Protein AF-A0A7L4UN58-F1 (afdb_monomer)

Radius of gyration: 26.17 Å; Cα contacts (8 Å, |Δi|>4): 99; chains: 1; bounding box: 25×18×96 Å

Organism: Balneicella halophila (NCBI:txid1537566)

Nearest PDB structures (foldseek):
  6ozf-assembly1_A  TM=3.454E-01  e=3.633E+00  Thermotoga maritima
  3hd0-assembly1_A  TM=4.099E-01  e=4.357E+00  Thermotoga maritima
  7u06-assembly1_B  TM=2.592E-01  e=8.486E+00  Saccharomyces cerevisiae

Solvent-accessible surface area (backbone atoms only — not comparable to full-atom values): 4858 Å² total; per-residue (Å²): 137,85,82,77,78,77,77,75,55,72,65,62,58,51,54,55,56,58,58,70,71,52,71,92,80,55,90,73,48,52,59,44,72,52,71,48,76,49,75,44,77,52,84,97,46,52,32,38,40,37,32,40,32,39,33,31,54,53,90,43,76,79,49,74,46,78,78,46,80,46,78,48,54,79,82,75,115

pLDDT: mean 71.3, std 13.52, range [39.59, 88.56]

Structure (mmCIF, N/CA/C/O backbone):
data_AF-A0A7L4UN58-F1
#
_entry.id   AF-A0A7L4UN58-F1
#
loop_
_atom_site.group_PDB
_atom_site.id
_atom_site.type_symbol
_atom_site.label_atom_id
_atom_site.label_alt_id
_atom_site.label_comp_id
_atom_site.label_asym_id
_atom_site.label_entity_id
_atom_site.label_seq_id
_atom_site.pdbx_PDB_ins_code
_atom_site.Cartn_x
_atom_site.Cartn_y
_atom_site.Cartn_z
_atom_site.occupancy
_atom_site.B_iso_or_equiv
_atom_site.auth_seq_id
_atom_site.auth_comp_id
_atom_site.auth_asym_id
_atom_site.auth_atom_id
_atom_site.pdbx_PDB_model_num
ATOM 1 N N . MET A 1 1 ? 0.666 6.239 64.423 1.00 39.59 1 MET A N 1
ATOM 2 C CA . MET A 1 1 ? 1.065 6.001 63.018 1.00 39.59 1 MET A CA 1
ATOM 3 C C . MET A 1 1 ? -0.201 5.854 62.172 1.00 39.59 1 MET A C 1
ATOM 5 O O . MET A 1 1 ? -0.803 4.790 62.162 1.00 39.59 1 MET A O 1
ATOM 9 N N . LYS A 1 2 ? -0.700 6.949 61.575 1.00 42.31 2 LYS A N 1
ATOM 10 C CA . LYS A 1 2 ? -1.908 6.926 60.727 1.00 42.31 2 LYS A CA 1
ATOM 11 C C . LYS A 1 2 ? -1.493 6.502 59.320 1.00 42.31 2 LYS A C 1
ATOM 13 O O . LYS A 1 2 ? -0.899 7.290 58.595 1.00 42.31 2 LYS A O 1
ATOM 18 N N . ILE A 1 3 ? -1.770 5.252 58.964 1.00 54.00 3 ILE A N 1
ATOM 19 C CA . ILE A 1 3 ? -1.551 4.733 57.612 1.00 54.00 3 ILE A CA 1
ATOM 20 C C . ILE A 1 3 ? -2.696 5.258 56.741 1.00 54.00 3 ILE A C 1
ATOM 22 O O . ILE A 1 3 ? -3.801 4.717 56.736 1.00 54.00 3 ILE A O 1
ATOM 26 N N . THR A 1 4 ? -2.449 6.360 56.041 1.00 54.06 4 THR A N 1
ATOM 27 C CA . THR A 1 4 ? -3.324 6.891 54.995 1.00 54.06 4 THR A CA 1
ATOM 28 C C . THR A 1 4 ? -3.311 5.918 53.818 1.00 54.06 4 THR A C 1
ATOM 30 O O . THR A 1 4 ? -2.417 5.945 52.975 1.00 54.06 4 THR A O 1
ATOM 33 N N . LYS A 1 5 ? -4.305 5.025 53.760 1.00 56.91 5 LYS A N 1
ATOM 34 C CA . LYS A 1 5 ? -4.571 4.205 52.574 1.00 56.91 5 LYS A CA 1
ATOM 35 C C . LYS A 1 5 ? -5.003 5.143 51.444 1.00 56.91 5 LYS A C 1
ATOM 37 O O . LYS A 1 5 ? -6.161 5.546 51.382 1.00 56.91 5 LYS A O 1
ATOM 42 N N . LYS A 1 6 ? -4.067 5.535 50.574 1.00 59.59 6 LYS A N 1
ATOM 43 C CA . LYS A 1 6 ? -4.396 6.181 49.299 1.00 59.59 6 LYS A CA 1
ATOM 44 C C . LYS A 1 6 ? -5.188 5.164 48.480 1.00 59.59 6 LYS A C 1
ATOM 46 O O . LYS A 1 6 ? -4.627 4.184 48.000 1.00 59.59 6 LYS A O 1
ATOM 51 N N . ILE A 1 7 ? -6.497 5.377 48.382 1.00 60.88 7 ILE A N 1
ATOM 52 C CA . ILE A 1 7 ? -7.381 4.638 47.483 1.00 60.88 7 ILE A CA 1
ATOM 53 C C . ILE A 1 7 ? -6.961 5.054 46.075 1.00 60.88 7 ILE A C 1
ATOM 55 O O . ILE A 1 7 ? -7.362 6.102 45.575 1.00 60.88 7 ILE A O 1
ATOM 59 N N . ILE A 1 8 ? -6.056 4.282 45.476 1.00 61.84 8 ILE A N 1
ATOM 60 C CA . ILE A 1 8 ? -5.751 4.394 44.055 1.00 61.84 8 ILE A CA 1
ATOM 61 C C . ILE A 1 8 ? -7.061 4.071 43.348 1.00 61.84 8 ILE A C 1
ATOM 63 O O . ILE A 1 8 ? -7.570 2.956 43.448 1.00 61.84 8 ILE A O 1
ATOM 67 N N . SER A 1 9 ? -7.647 5.097 42.733 1.00 65.00 9 SER A N 1
ATOM 68 C CA . SER A 1 9 ? -8.896 4.977 41.996 1.00 65.00 9 SER A CA 1
ATOM 69 C C . SER A 1 9 ? -8.777 3.811 41.009 1.00 65.00 9 SER A C 1
ATOM 71 O O . SER A 1 9 ? -7.811 3.786 40.238 1.00 65.00 9 SER A O 1
ATOM 73 N N . PRO A 1 10 ? -9.729 2.860 40.988 1.00 63.75 10 PRO A N 1
ATOM 74 C CA . PRO A 1 10 ? -9.707 1.741 40.041 1.00 63.75 10 PRO A CA 1
ATOM 75 C C . PRO A 1 10 ? -9.704 2.227 38.583 1.00 63.75 10 PRO A C 1
ATOM 77 O O . PRO A 1 10 ? -9.237 1.526 37.689 1.00 63.75 10 PRO A O 1
ATOM 80 N N . PHE A 1 11 ? -10.139 3.469 38.355 1.00 65.38 11 PHE A N 1
ATOM 81 C CA . PHE A 1 11 ? -10.080 4.149 37.068 1.00 65.38 11 PHE A CA 1
ATOM 82 C C . PHE A 1 11 ? -8.643 4.384 3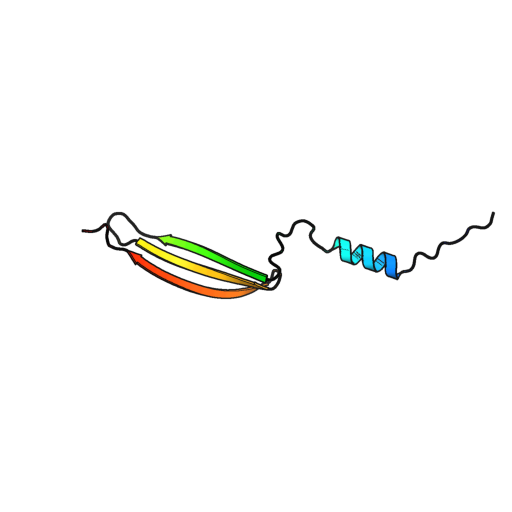6.583 1.00 65.38 11 PHE A C 1
ATOM 84 O O . PHE A 1 11 ? -8.362 4.248 35.397 1.00 65.38 11 PHE A O 1
ATOM 91 N N . LEU A 1 12 ? -7.712 4.690 37.493 1.00 67.94 12 LEU A N 1
ATOM 92 C CA . LEU A 1 12 ? -6.318 4.963 37.139 1.00 67.94 12 LEU A CA 1
ATOM 93 C C . LEU A 1 12 ? -5.583 3.684 36.707 1.00 67.94 12 LEU A C 1
ATOM 95 O O . LEU A 1 12 ? -4.785 3.714 35.774 1.00 67.94 12 LEU A O 1
ATOM 99 N N . GLY A 1 13 ? -5.899 2.553 37.347 1.00 70.69 13 GLY A N 1
ATOM 100 C CA . GLY A 1 13 ? -5.386 1.242 36.941 1.00 70.69 13 GLY A CA 1
ATOM 101 C C . GLY A 1 13 ? -5.908 0.812 35.569 1.00 70.69 13 GLY A C 1
ATOM 102 O O . GLY A 1 13 ? -5.145 0.290 34.760 1.00 70.69 13 GLY A O 1
ATOM 103 N N . LEU A 1 14 ? -7.181 1.096 35.275 1.00 69.56 14 LEU A N 1
ATOM 104 C CA . LEU A 1 14 ? -7.798 0.761 33.991 1.00 69.56 14 LEU A CA 1
ATOM 105 C C . LEU A 1 14 ? -7.157 1.536 32.826 1.00 69.56 14 LEU A C 1
ATOM 107 O O . LEU A 1 14 ? -6.847 0.951 31.791 1.00 69.56 14 LEU A O 1
ATOM 111 N N . VAL A 1 15 ? -6.903 2.837 33.011 1.00 71.19 15 VAL A N 1
ATOM 112 C CA . VAL A 1 15 ? -6.277 3.703 31.992 1.00 71.19 15 VAL A CA 1
ATOM 113 C C . VAL A 1 15 ? -4.859 3.239 31.644 1.00 71.19 15 VAL A C 1
ATOM 115 O O . VAL A 1 15 ? -4.490 3.209 30.471 1.00 71.19 15 VAL A O 1
ATOM 118 N N . LEU A 1 16 ? -4.074 2.825 32.642 1.00 66.25 16 LEU A N 1
ATOM 119 C CA . LEU A 1 16 ? -2.723 2.301 32.419 1.00 66.25 16 LEU A CA 1
ATOM 120 C C . LEU A 1 16 ? -2.730 0.967 31.662 1.00 66.25 16 LEU A C 1
ATOM 122 O O . LEU A 1 16 ? -1.847 0.731 30.840 1.00 66.25 16 LEU A O 1
ATOM 126 N N . LEU A 1 17 ? -3.739 0.124 31.892 1.00 66.44 17 LEU A N 1
ATOM 127 C CA . LEU A 1 17 ? -3.890 -1.142 31.175 1.00 66.44 17 LEU A CA 1
ATOM 128 C C . LEU A 1 17 ? -4.219 -0.915 29.691 1.00 66.44 17 LEU A C 1
ATOM 130 O O . LEU A 1 17 ? -3.651 -1.584 28.832 1.00 66.44 17 LEU A O 1
ATOM 134 N N . PHE A 1 18 ? -5.063 0.074 29.377 1.00 63.81 18 PHE A N 1
ATOM 135 C CA . PHE A 1 18 ? -5.361 0.462 27.992 1.00 63.81 18 PHE A CA 1
ATOM 136 C C . PHE A 1 18 ? -4.139 1.023 27.255 1.00 63.81 18 PHE A C 1
ATOM 138 O O . PHE A 1 18 ? -3.935 0.702 26.086 1.00 63.81 18 PHE A O 1
ATOM 145 N N . LEU A 1 19 ? -3.300 1.813 27.930 1.00 62.81 19 LEU A N 1
ATOM 146 C CA . LEU A 1 19 ? -2.069 2.353 27.340 1.00 62.81 19 LEU A CA 1
ATOM 147 C C . LEU A 1 19 ? -1.030 1.266 27.029 1.00 62.81 19 LEU A C 1
ATOM 149 O O . LEU A 1 19 ? -0.264 1.420 26.083 1.00 62.81 19 LEU A O 1
ATOM 153 N N . PHE A 1 20 ? -1.017 0.162 27.781 1.00 60.50 20 PHE A N 1
ATOM 154 C CA . PHE A 1 20 ? -0.067 -0.938 27.574 1.00 60.50 20 PHE A CA 1
ATOM 155 C C . PHE A 1 20 ? -0.423 -1.857 26.395 1.00 60.50 20 PHE A C 1
ATOM 157 O O . PHE A 1 20 ? 0.446 -2.562 25.888 1.00 60.50 20 PHE A O 1
ATOM 164 N N . ILE A 1 21 ? -1.681 -1.846 25.945 1.00 61.72 21 ILE A N 1
ATOM 165 C CA . ILE A 1 21 ? -2.140 -2.633 24.787 1.00 61.72 21 ILE A CA 1
ATOM 166 C C . ILE A 1 21 ? -1.901 -1.868 23.474 1.00 61.72 21 ILE A C 1
ATOM 168 O O . ILE A 1 21 ? -1.985 -2.448 22.393 1.00 61.72 21 ILE A O 1
ATOM 172 N N . LEU A 1 22 ? -1.563 -0.575 23.534 1.00 55.56 22 LEU A N 1
ATOM 173 C CA . LEU A 1 22 ? -1.279 0.205 22.336 1.00 55.56 22 LEU A CA 1
ATOM 174 C C . LEU A 1 22 ? 0.158 -0.064 21.858 1.00 55.56 22 LEU A C 1
ATOM 176 O O . LEU A 1 22 ? 1.115 0.265 22.564 1.00 55.56 22 LEU A O 1
ATOM 180 N N . PRO A 1 23 ? 0.349 -0.646 20.660 1.00 49.00 23 PRO A N 1
ATOM 181 C CA . PRO A 1 23 ? 1.679 -0.898 20.128 1.00 49.00 23 PRO A CA 1
ATOM 182 C C . PRO A 1 23 ? 2.389 0.440 19.866 1.00 49.00 23 PRO A C 1
ATOM 184 O O . PRO A 1 23 ? 2.046 1.168 18.940 1.00 49.00 23 PRO A O 1
ATOM 187 N N . MET A 1 24 ? 3.414 0.760 20.669 1.00 52.22 24 MET A N 1
ATOM 188 C CA . MET A 1 24 ? 4.188 2.018 20.592 1.00 52.22 24 MET A CA 1
ATOM 189 C C . MET A 1 24 ? 5.012 2.180 19.299 1.00 52.22 24 MET A C 1
ATOM 191 O O . MET A 1 24 ? 5.658 3.203 19.088 1.00 52.22 24 MET A O 1
ATOM 195 N N . LYS A 1 25 ? 5.013 1.165 18.434 1.00 49.34 25 LYS A N 1
ATOM 196 C CA . LYS A 1 25 ? 5.668 1.146 17.123 1.00 49.34 25 LYS A CA 1
ATOM 197 C C . LYS A 1 25 ? 4.779 0.414 16.122 1.00 49.34 25 LYS A C 1
ATOM 19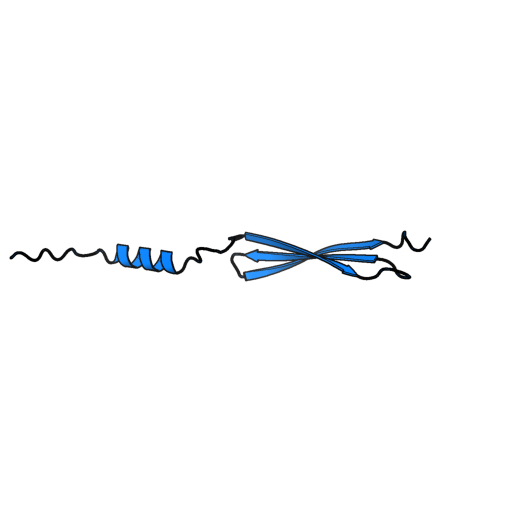9 O O . LYS A 1 25 ? 5.154 -0.611 15.568 1.00 49.34 25 LYS A O 1
ATOM 204 N N . ALA A 1 26 ? 3.569 0.903 15.926 1.00 49.00 26 ALA A N 1
ATOM 205 C CA . ALA A 1 26 ? 2.916 0.706 14.648 1.00 49.00 26 ALA A CA 1
ATOM 206 C C . ALA A 1 26 ? 3.086 2.029 13.915 1.00 49.00 26 ALA A C 1
ATOM 208 O O . ALA A 1 26 ? 2.665 3.065 14.429 1.00 49.00 26 ALA A O 1
ATOM 209 N N . GLU A 1 27 ? 3.719 2.021 12.745 1.00 48.22 27 GLU A N 1
ATOM 210 C CA . GLU A 1 27 ? 3.448 3.058 11.755 1.00 48.22 27 GLU A CA 1
ATOM 211 C C . GLU A 1 27 ? 1.947 2.973 11.479 1.00 48.22 27 GLU A C 1
ATOM 213 O O . GLU A 1 27 ? 1.474 2.136 10.715 1.00 48.22 27 GLU A O 1
ATOM 218 N N . ALA A 1 28 ? 1.170 3.710 12.2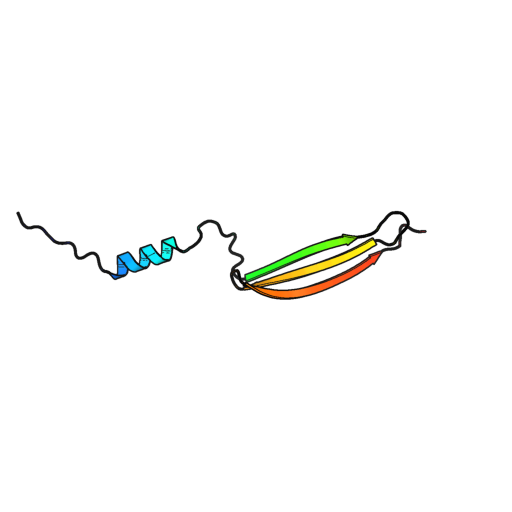69 1.00 46.19 28 ALA A N 1
ATOM 219 C CA . ALA A 1 28 ? -0.259 3.523 12.376 1.00 46.19 28 ALA A CA 1
ATOM 220 C C . ALA A 1 28 ? -0.918 4.181 11.168 1.00 46.19 28 ALA A C 1
ATOM 222 O O . ALA A 1 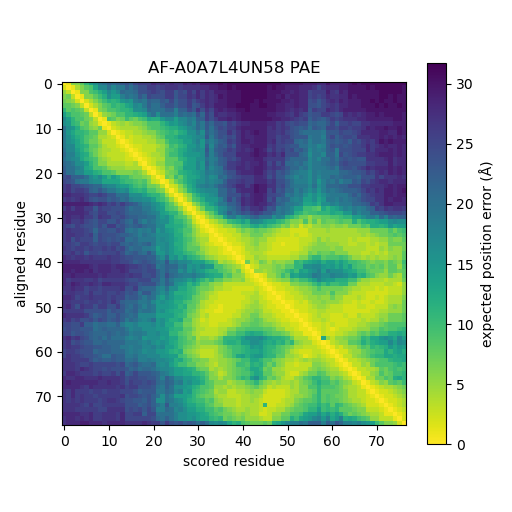28 ? -1.585 5.208 11.283 1.00 46.19 28 ALA A O 1
ATOM 223 N N . LYS A 1 29 ? -0.803 3.546 10.001 1.00 51.12 29 LYS A N 1
ATOM 224 C CA . LYS A 1 29 ? -1.887 3.582 9.025 1.00 51.12 29 LYS A CA 1
ATOM 225 C C . LYS A 1 29 ? -3.056 2.810 9.647 1.00 51.12 29 LYS A C 1
ATOM 227 O O . LYS A 1 29 ? -3.357 1.690 9.266 1.00 51.12 29 LYS A O 1
ATOM 232 N N . ALA A 1 30 ? -3.726 3.416 10.634 1.00 48.09 30 ALA A N 1
ATOM 233 C CA . ALA A 1 30 ? -5.027 2.944 11.121 1.00 48.09 30 ALA A CA 1
ATOM 234 C C . ALA A 1 30 ? -6.050 2.884 9.969 1.00 48.09 30 ALA A C 1
ATOM 236 O O . ALA A 1 30 ? -7.058 2.192 10.049 1.00 48.09 30 ALA A O 1
ATOM 237 N N . PHE A 1 31 ? -5.753 3.608 8.894 1.00 52.44 31 PHE A N 1
ATOM 238 C CA . PHE A 1 31 ? -6.400 3.580 7.602 1.00 52.44 31 PHE A CA 1
ATOM 239 C C . PHE A 1 31 ? -5.301 3.694 6.550 1.00 52.44 31 PHE A C 1
ATOM 241 O O . PHE A 1 31 ? -4.417 4.548 6.672 1.00 52.44 31 PHE A O 1
ATOM 248 N N . GLY A 1 32 ? -5.332 2.850 5.525 1.00 61.25 32 GLY A N 1
ATOM 249 C CA . GLY A 1 32 ? -4.348 2.953 4.458 1.00 61.25 32 GLY A CA 1
ATOM 250 C C . GLY A 1 32 ? -4.537 1.945 3.341 1.00 61.25 32 GLY A C 1
ATOM 251 O O . GLY A 1 32 ? -5.107 0.872 3.530 1.00 61.25 32 GLY A O 1
ATOM 252 N N . SER A 1 33 ? -4.034 2.303 2.167 1.00 69.19 33 SER A N 1
ATOM 253 C CA . SER A 1 33 ? -3.755 1.367 1.089 1.00 69.19 33 SER A CA 1
ATOM 254 C C . SER A 1 33 ? -2.250 1.113 1.019 1.00 69.19 33 SER A C 1
ATOM 256 O O . SER A 1 33 ? -1.450 2.048 1.151 1.00 69.19 33 SER A O 1
ATOM 258 N N . ASP A 1 34 ? -1.877 -0.147 0.811 1.00 81.81 34 ASP A N 1
ATOM 259 C CA . ASP A 1 34 ? -0.539 -0.528 0.368 1.00 81.81 34 ASP A CA 1
ATOM 260 C C . ASP A 1 34 ? -0.639 -1.052 -1.055 1.00 81.81 34 ASP A C 1
ATOM 262 O O . ASP A 1 34 ? -1.301 -2.059 -1.315 1.00 81.81 34 ASP A O 1
ATOM 266 N N . CYS A 1 35 ? -0.004 -0.338 -1.975 1.00 82.56 35 CYS A N 1
ATOM 267 C CA . CYS A 1 35 ? 0.050 -0.699 -3.379 1.00 82.56 35 CYS A CA 1
ATOM 268 C C . CYS A 1 35 ? 1.396 -1.344 -3.682 1.00 82.56 35 CYS A C 1
ATOM 270 O O . CYS A 1 35 ? 2.448 -0.789 -3.381 1.00 82.56 35 CYS A O 1
ATOM 272 N N . GLU A 1 36 ? 1.340 -2.530 -4.267 1.00 85.69 36 GLU A N 1
ATOM 273 C CA . GLU A 1 36 ? 2.493 -3.308 -4.680 1.00 85.69 36 GLU A CA 1
ATOM 274 C C . GLU A 1 36 ? 2.481 -3.387 -6.204 1.00 85.69 36 GLU A C 1
ATOM 276 O O . GLU A 1 36 ? 1.517 -3.873 -6.801 1.00 85.69 36 GLU A O 1
ATOM 281 N N . THR A 1 37 ? 3.534 -2.871 -6.831 1.00 87.81 37 THR A N 1
ATOM 282 C CA . THR A 1 37 ? 3.704 -2.923 -8.282 1.00 87.81 37 THR A CA 1
ATOM 283 C C . THR A 1 37 ? 4.666 -4.048 -8.623 1.00 87.81 37 THR A C 1
ATOM 285 O O . THR A 1 37 ? 5.828 -4.037 -8.224 1.00 87.81 37 THR A O 1
ATOM 288 N N . THR A 1 38 ? 4.171 -5.030 -9.364 1.00 88.00 38 THR A N 1
ATOM 289 C CA . THR A 1 38 ? 4.944 -6.156 -9.882 1.00 88.00 38 THR A CA 1
ATOM 290 C C . THR A 1 38 ? 5.060 -6.013 -11.390 1.00 88.00 38 THR A C 1
ATOM 292 O O . THR A 1 38 ? 4.046 -6.052 -12.088 1.00 88.00 38 THR A O 1
ATOM 295 N N . THR A 1 39 ? 6.282 -5.879 -11.893 1.00 86.44 39 THR A N 1
ATOM 296 C CA . THR A 1 39 ? 6.566 -5.937 -13.329 1.00 86.44 39 THR A CA 1
ATOM 297 C C . THR A 1 39 ? 7.122 -7.314 -13.662 1.00 86.44 39 THR A C 1
ATOM 299 O O . THR A 1 39 ? 8.066 -7.785 -13.032 1.00 86.44 39 THR A O 1
ATOM 302 N N . THR A 1 40 ? 6.501 -7.980 -14.628 1.00 85.00 40 THR A N 1
AT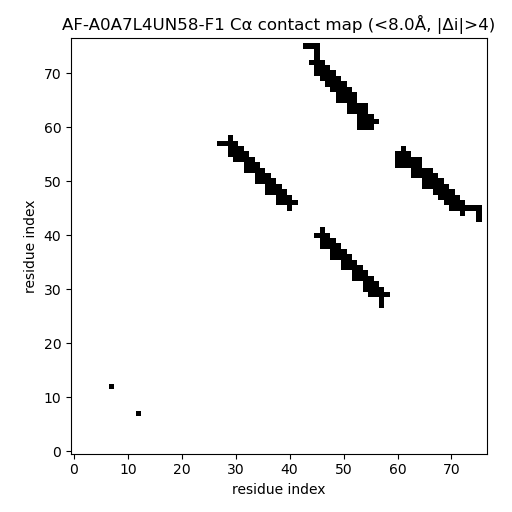OM 303 C CA . THR A 1 40 ? 6.865 -9.322 -15.106 1.00 85.00 40 THR A CA 1
ATOM 304 C C . THR A 1 40 ? 7.128 -9.285 -16.609 1.00 85.00 40 THR A C 1
ATOM 306 O O . THR A 1 40 ? 6.519 -8.480 -17.304 1.00 85.00 40 THR A O 1
ATOM 309 N N . GLY A 1 41 ? 8.011 -10.149 -17.114 1.00 81.38 41 GLY A N 1
ATOM 310 C CA . GLY A 1 41 ? 8.410 -10.168 -18.530 1.00 81.38 41 GLY A CA 1
ATOM 311 C C . GLY A 1 41 ? 9.700 -9.391 -18.814 1.00 81.38 41 GLY A C 1
ATOM 312 O O . GLY A 1 41 ? 10.415 -9.003 -17.886 1.00 81.38 41 GLY A O 1
ATOM 313 N N . GLY A 1 42 ? 9.994 -9.192 -20.100 1.00 72.62 42 GLY A N 1
ATOM 314 C CA . GLY A 1 42 ? 11.197 -8.517 -20.593 1.00 72.62 42 GLY A CA 1
ATOM 315 C C . GLY A 1 42 ? 12.122 -9.412 -21.419 1.00 72.62 42 GLY A C 1
ATOM 316 O O . GLY A 1 42 ? 12.066 -10.641 -21.344 1.00 72.62 42 GLY A O 1
ATOM 317 N N . GLY A 1 43 ? 12.982 -8.778 -22.218 1.00 76.19 43 GLY A N 1
ATOM 318 C CA . GLY A 1 43 ? 13.886 -9.453 -23.152 1.00 76.19 43 GLY A CA 1
ATOM 319 C C . GLY A 1 43 ? 13.230 -9.633 -24.520 1.00 76.19 43 GLY A C 1
ATOM 320 O O . GLY A 1 43 ? 13.120 -8.676 -25.271 1.00 76.19 43 GLY A O 1
ATOM 321 N N . GLU A 1 44 ? 12.784 -10.853 -24.829 1.00 79.19 44 GLU A N 1
ATOM 322 C CA . GLU A 1 44 ? 12.074 -11.193 -26.079 1.00 79.19 44 GLU A CA 1
ATOM 323 C C . GLU A 1 44 ? 10.537 -11.104 -25.947 1.00 79.19 44 GLU A C 1
ATOM 325 O O . GLU A 1 44 ? 9.797 -11.535 -26.829 1.00 79.19 44 GLU A O 1
ATOM 330 N N . SER A 1 45 ? 10.028 -10.580 -24.828 1.00 83.44 45 SER A N 1
ATOM 331 C CA . SER A 1 45 ? 8.594 -10.541 -24.518 1.00 83.44 45 SER A CA 1
ATOM 332 C C . SER A 1 45 ? 8.186 -9.223 -23.865 1.00 83.44 45 SER A C 1
ATOM 334 O O . SER A 1 45 ? 8.984 -8.604 -23.165 1.00 83.44 45 SER A O 1
ATOM 336 N N . CYS A 1 46 ? 6.931 -8.808 -24.063 1.00 86.00 46 CYS A N 1
ATOM 337 C CA . CYS A 1 46 ? 6.401 -7.565 -23.505 1.00 86.00 46 CYS A CA 1
ATOM 338 C C . CYS A 1 46 ? 6.523 -7.515 -21.975 1.00 86.00 46 CYS A C 1
ATOM 340 O O . CYS A 1 46 ? 6.308 -8.514 -21.283 1.00 86.00 46 CYS A O 1
ATOM 342 N N . TYR A 1 47 ? 6.803 -6.328 -21.443 1.00 88.56 47 TYR A N 1
ATOM 343 C CA . TYR A 1 47 ? 6.710 -6.063 -20.016 1.00 88.56 47 TYR A CA 1
ATOM 344 C C . TYR A 1 47 ? 5.240 -5.938 -19.623 1.00 88.56 47 TYR A C 1
ATOM 346 O O . TYR A 1 47 ? 4.482 -5.184 -20.229 1.00 88.56 47 TYR A O 1
ATOM 354 N N . VAL A 1 48 ? 4.840 -6.665 -18.587 1.00 88.50 48 VAL A N 1
ATOM 355 C CA . VAL A 1 48 ? 3.516 -6.570 -17.976 1.00 88.50 48 VAL A CA 1
ATOM 356 C C . VAL A 1 48 ? 3.691 -6.001 -16.578 1.00 88.50 48 VAL A C 1
ATOM 358 O O . VAL A 1 48 ? 4.216 -6.677 -15.690 1.00 88.50 48 VAL A O 1
ATOM 361 N N . THR A 1 49 ? 3.251 -4.763 -16.382 1.00 87.75 49 THR A N 1
ATOM 362 C CA . THR A 1 49 ? 3.259 -4.093 -15.080 1.00 87.75 49 THR A CA 1
ATOM 363 C C . THR A 1 49 ? 1.878 -4.196 -14.460 1.00 87.75 49 THR A C 1
ATOM 365 O O . THR A 1 49 ? 0.890 -3.739 -15.031 1.00 87.75 49 THR A O 1
ATOM 368 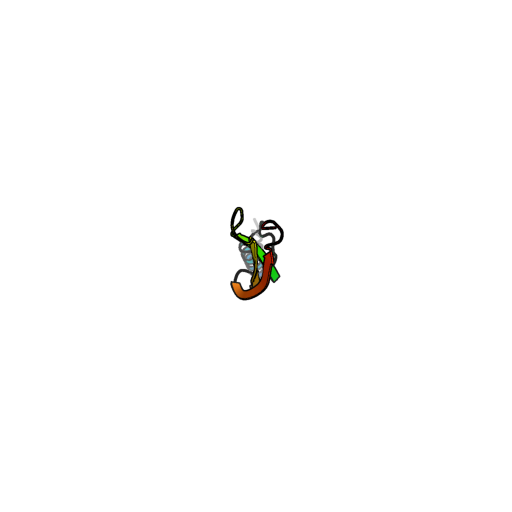N N . LYS A 1 50 ? 1.812 -4.803 -13.278 1.00 87.81 50 LYS A N 1
ATOM 369 C CA . LYS A 1 50 ? 0.587 -5.010 -12.512 1.00 87.81 50 LYS A CA 1
ATOM 370 C C . LYS A 1 50 ? 0.702 -4.307 -11.171 1.00 87.81 50 LYS A C 1
ATOM 372 O O . LYS A 1 50 ? 1.621 -4.599 -10.411 1.00 87.81 50 LYS A O 1
ATOM 377 N N . THR A 1 51 ? -0.261 -3.451 -10.850 1.00 86.31 51 THR A N 1
ATOM 378 C CA . THR A 1 51 ? -0.333 -2.781 -9.543 1.00 86.31 51 THR A CA 1
ATOM 379 C C . THR A 1 51 ? -1.512 -3.316 -8.739 1.00 86.31 51 THR A C 1
ATOM 381 O O . THR A 1 51 ? -2.662 -3.262 -9.183 1.00 86.31 51 THR A O 1
ATOM 384 N N . VAL A 1 52 ? -1.222 -3.848 -7.551 1.00 86.50 52 VAL A N 1
ATOM 385 C CA . VAL A 1 52 ? -2.203 -4.412 -6.619 1.00 86.50 52 VAL A CA 1
ATOM 386 C C . VAL A 1 52 ? -2.242 -3.559 -5.359 1.00 86.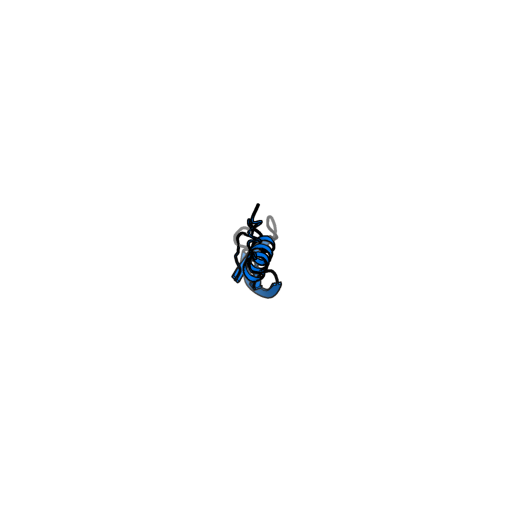50 52 VAL A C 1
ATOM 388 O O . VAL A 1 52 ? -1.274 -3.534 -4.606 1.00 86.50 52 VAL A O 1
ATOM 391 N N . CYS A 1 53 ? -3.372 -2.919 -5.081 1.00 84.62 53 CYS A N 1
ATOM 392 C CA . CYS A 1 53 ? -3.578 -2.149 -3.862 1.00 84.62 53 CYS A CA 1
ATOM 393 C C . CYS A 1 53 ? -4.385 -2.954 -2.839 1.00 84.62 53 CYS A C 1
ATOM 395 O O . CYS A 1 53 ? -5.497 -3.407 -3.102 1.00 84.62 53 CYS A O 1
ATOM 397 N N . LYS A 1 54 ? -3.829 -3.138 -1.644 1.00 84.44 54 LYS A N 1
ATOM 398 C CA . LYS A 1 54 ? -4.470 -3.795 -0.499 1.00 84.44 54 LYS A CA 1
ATOM 399 C C . LYS A 1 54 ? -4.941 -2.704 0.451 1.00 84.44 54 LYS A C 1
ATOM 401 O O . LYS A 1 54 ? -4.127 -1.890 0.880 1.00 84.44 54 LYS A O 1
ATOM 406 N N . ARG A 1 55 ? -6.237 -2.657 0.757 1.00 81.12 55 ARG A N 1
ATOM 407 C CA . ARG A 1 55 ? -6.797 -1.666 1.685 1.00 81.12 55 ARG A CA 1
ATOM 408 C C . ARG A 1 55 ? -6.980 -2.274 3.069 1.00 81.12 55 ARG A C 1
ATOM 410 O O . ARG A 1 55 ? -7.461 -3.405 3.209 1.00 81.12 55 ARG A O 1
ATOM 417 N N . TYR A 1 56 ? -6.607 -1.499 4.079 1.00 77.31 56 TYR A N 1
ATOM 418 C CA . TYR A 1 56 ? -6.630 -1.896 5.478 1.00 77.31 56 TYR A CA 1
ATOM 419 C C . TYR A 1 56 ? -7.468 -0.924 6.304 1.00 77.31 56 TYR A C 1
ATOM 421 O O . TYR A 1 56 ? -7.404 0.296 6.124 1.00 77.31 56 TYR A O 1
ATOM 429 N N . PHE A 1 57 ? -8.237 -1.492 7.228 1.00 71.12 57 PHE A N 1
ATOM 430 C CA . PHE A 1 57 ? -8.876 -0.786 8.329 1.00 71.12 57 PHE A CA 1
ATOM 431 C C . PHE A 1 57 ? -8.274 -1.345 9.617 1.00 71.12 57 PHE A C 1
ATOM 433 O O . PHE A 1 57 ? -8.395 -2.540 9.900 1.00 71.12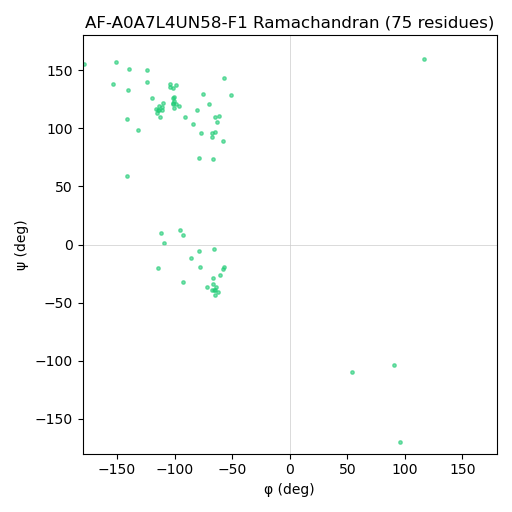 57 PHE A O 1
ATOM 440 N N . LEU A 1 58 ? -7.583 -0.499 10.378 1.00 73.25 58 LEU A N 1
ATOM 441 C CA . LEU A 1 58 ? -6.682 -0.900 11.458 1.00 73.25 58 LEU A CA 1
ATOM 442 C C . LEU A 1 58 ? -5.626 -1.902 10.949 1.00 73.25 58 LEU A C 1
ATOM 444 O O . LEU A 1 58 ? -4.755 -1.534 10.170 1.00 73.25 58 LEU A O 1
ATOM 448 N N . TRP A 1 59 ? -5.718 -3.167 11.366 1.00 67.38 59 TRP A N 1
ATOM 449 C CA . TRP A 1 59 ? -4.861 -4.282 10.936 1.00 67.38 59 TRP A CA 1
ATOM 450 C C . TRP A 1 59 ? -5.595 -5.295 10.046 1.00 67.38 59 TRP A C 1
ATOM 452 O O . TRP A 1 59 ? -5.030 -6.322 9.669 1.00 67.38 59 TRP A O 1
ATOM 462 N N . ILE A 1 60 ? -6.871 -5.052 9.740 1.00 67.12 60 ILE A N 1
ATOM 463 C CA . ILE A 1 60 ? -7.703 -5.983 8.981 1.00 67.12 60 ILE A CA 1
ATOM 464 C C . ILE A 1 60 ? -7.688 -5.561 7.514 1.00 67.12 60 ILE A C 1
ATOM 466 O O . ILE A 1 60 ? -8.116 -4.460 7.160 1.00 67.12 60 ILE A O 1
ATOM 470 N N . ARG A 1 61 ? -7.208 -6.461 6.648 1.00 78.12 61 ARG A N 1
ATOM 471 C CA . ARG A 1 61 ? -7.359 -6.336 5.195 1.00 78.12 61 ARG A CA 1
ATOM 472 C C . ARG A 1 61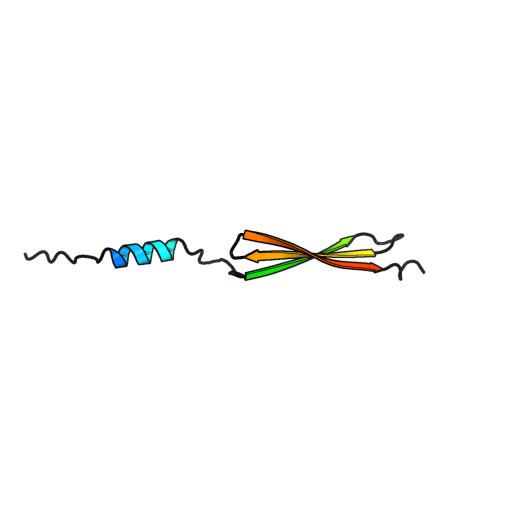 ? -8.823 -6.568 4.846 1.00 78.12 61 ARG A C 1
ATOM 474 O O . ARG A 1 61 ? -9.342 -7.645 5.130 1.00 78.12 61 ARG A O 1
ATOM 481 N N . TYR A 1 62 ? -9.462 -5.584 4.228 1.00 78.88 62 TYR A N 1
ATOM 482 C CA . TYR A 1 62 ? -10.876 -5.685 3.855 1.00 78.88 62 TYR A CA 1
ATOM 483 C C . TYR A 1 62 ? -11.103 -5.689 2.343 1.00 78.88 62 TYR A C 1
ATOM 485 O O . TYR A 1 62 ? -12.147 -6.156 1.902 1.00 78.88 62 TYR A O 1
ATOM 493 N N . ASP A 1 63 ? -10.144 -5.198 1.554 1.00 79.12 63 ASP A N 1
ATOM 494 C CA . ASP A 1 63 ? -10.302 -5.098 0.105 1.00 79.12 63 ASP A CA 1
ATOM 495 C C . ASP A 1 63 ? -8.965 -5.203 -0.640 1.00 79.12 63 ASP A C 1
ATOM 497 O O . ASP A 1 63 ? -7.873 -4.983 -0.087 1.00 79.12 63 ASP A O 1
ATOM 501 N N . THR A 1 64 ? -9.063 -5.587 -1.909 1.00 80.19 64 THR A N 1
ATOM 502 C CA . THR A 1 64 ? -7.957 -5.757 -2.842 1.00 80.19 64 THR A CA 1
ATOM 503 C C . THR A 1 64 ? -8.367 -5.264 -4.212 1.00 80.19 64 THR A C 1
ATOM 505 O O . THR A 1 64 ? -9.122 -5.933 -4.915 1.00 80.19 64 THR A O 1
ATOM 508 N N . GLU A 1 65 ? -7.817 -4.128 -4.613 1.00 79.75 65 GLU A N 1
ATOM 509 C CA . GLU A 1 65 ? -8.082 -3.547 -5.919 1.00 79.75 65 GLU A CA 1
ATOM 510 C C . GLU A 1 65 ? -6.896 -3.782 -6.853 1.00 79.75 65 GLU A C 1
ATOM 512 O O . GLU A 1 65 ? -5.731 -3.610 -6.485 1.00 79.75 65 GLU A O 1
ATOM 517 N N . LEU A 1 66 ? -7.209 -4.178 -8.083 1.00 79.25 66 LEU A N 1
ATOM 518 C CA . LEU A 1 66 ? -6.273 -4.157 -9.197 1.00 79.25 66 LEU A CA 1
ATOM 519 C C . LEU A 1 66 ? -6.419 -2.805 -9.878 1.00 79.25 66 LEU A C 1
ATOM 521 O O . LEU A 1 66 ? -7.456 -2.528 -10.473 1.00 79.25 66 LEU A O 1
ATOM 525 N N . THR A 1 67 ? -5.409 -1.954 -9.735 1.00 73.50 67 THR A N 1
ATOM 526 C CA . THR A 1 67 ? -5.505 -0.555 -10.169 1.00 73.50 67 THR A CA 1
ATOM 527 C C . THR A 1 67 ? -4.996 -0.367 -11.588 1.00 73.50 67 THR A C 1
ATOM 529 O O . THR A 1 67 ? -5.508 0.488 -12.300 1.00 73.50 67 THR A O 1
ATOM 532 N N . ASP A 1 68 ? -4.007 -1.161 -12.007 1.00 78.44 68 ASP A N 1
ATOM 533 C CA . ASP A 1 68 ? -3.398 -0.989 -13.321 1.00 78.44 68 ASP A CA 1
ATOM 534 C C . ASP A 1 68 ? -2.800 -2.293 -13.864 1.00 78.44 68 ASP A C 1
ATOM 536 O O . ASP A 1 68 ? -2.168 -3.059 -13.123 1.00 78.44 68 ASP A O 1
ATOM 540 N N . MET A 1 69 ? -3.015 -2.527 -15.158 1.00 81.06 69 MET A N 1
ATOM 541 C CA . MET A 1 69 ? -2.357 -3.557 -15.959 1.00 81.06 69 MET A CA 1
ATOM 542 C C . MET A 1 69 ? -1.867 -2.898 -17.245 1.00 81.06 69 MET A C 1
ATOM 544 O O . MET A 1 69 ? -2.635 -2.723 -18.191 1.00 81.06 69 MET A O 1
ATOM 548 N N . GLN A 1 70 ? -0.584 -2.549 -17.279 1.00 85.12 70 GLN A N 1
ATOM 549 C CA . GLN A 1 70 ? 0.051 -1.981 -18.465 1.00 85.12 70 GLN A CA 1
ATOM 550 C C . GLN A 1 70 ? 0.867 -3.050 -19.178 1.00 85.12 70 GLN A C 1
ATOM 552 O O . GLN A 1 70 ? 1.612 -3.798 -18.541 1.00 85.12 70 GLN A O 1
ATOM 557 N N . ILE A 1 71 ? 0.726 -3.101 -20.501 1.00 86.56 71 ILE A N 1
ATOM 558 C CA . ILE A 1 71 ? 1.507 -3.971 -21.378 1.00 86.56 71 ILE A CA 1
ATOM 559 C C . ILE A 1 71 ? 2.387 -3.069 -22.239 1.00 86.56 71 ILE A C 1
ATOM 561 O O . ILE A 1 71 ? 1.871 -2.289 -23.038 1.00 86.56 71 ILE A O 1
ATOM 565 N N . ASP A 1 72 ? 3.701 -3.182 -22.074 1.00 86.06 72 ASP A N 1
ATOM 566 C CA . ASP A 1 72 ? 4.695 -2.434 -22.839 1.00 86.06 72 ASP A CA 1
ATOM 567 C C . ASP A 1 72 ? 5.542 -3.383 -23.701 1.00 86.06 72 ASP A C 1
ATOM 569 O O . ASP A 1 72 ? 6.323 -4.198 -23.204 1.00 86.06 72 ASP A O 1
ATOM 573 N N . CYS A 1 73 ? 5.379 -3.265 -25.018 1.00 88.06 73 CYS A N 1
ATOM 574 C CA . CYS A 1 73 ? 6.109 -4.030 -26.032 1.00 88.06 73 CYS A CA 1
ATOM 575 C C . CYS A 1 73 ? 7.075 -3.153 -26.850 1.00 88.06 73 CYS A C 1
ATOM 577 O O . CYS A 1 73 ? 7.583 -3.606 -27.873 1.00 88.06 73 CYS A O 1
ATOM 579 N N . SER A 1 74 ? 7.309 -1.900 -26.447 1.00 85.88 74 SER A N 1
ATOM 580 C CA . SER A 1 74 ? 8.067 -0.915 -27.240 1.00 85.88 74 SER A CA 1
ATOM 581 C C . SER A 1 74 ? 9.513 -1.329 -27.539 1.00 85.88 74 SER A C 1
ATOM 583 O O . SER A 1 74 ? 10.073 -0.936 -28.554 1.00 85.88 74 SER A O 1
ATOM 585 N N . HIS A 1 75 ? 10.103 -2.167 -26.688 1.00 79.56 75 HIS A N 1
ATOM 586 C CA . HIS A 1 75 ? 11.468 -2.675 -26.820 1.00 79.56 75 HIS A CA 1
ATOM 587 C C . HIS A 1 75 ? 11.639 -3.823 -27.834 1.00 79.56 75 HIS A C 1
ATOM 589 O O . HIS A 1 75 ? 12.766 -4.259 -28.048 1.00 79.56 75 HIS A O 1
ATOM 595 N N . LEU A 1 76 ? 10.550 -4.335 -28.424 1.00 79.75 76 LEU A N 1
ATOM 596 C CA . LEU A 1 76 ? 10.569 -5.441 -29.396 1.00 79.75 76 LEU A CA 1
ATOM 597 C C . LEU A 1 76 ? 10.586 -4.967 -30.864 1.00 79.75 76 LEU A C 1
ATOM 599 O O . LEU A 1 76 ? 10.321 -5.769 -31.760 1.00 79.75 76 LEU A O 1
ATOM 603 N N . GLN A 1 77 ? 10.837 -3.676 -31.107 1.00 67.25 77 GLN A N 1
ATOM 604 C CA . GLN A 1 77 ? 10.953 -3.088 -32.449 1.00 67.25 77 GLN A CA 1
ATOM 605 C C . GLN A 1 77 ? 12.359 -3.191 -33.036 1.00 67.25 77 GLN A C 1
ATOM 607 O O . GLN A 1 77 ? 13.337 -2.972 -32.288 1.00 67.25 77 GLN A O 1
#

Mean predicted aligned error: 15.23 Å

Foldseek 3Di:
DDPPPPPPDVVVVVVVVVVVPDDPDDPFCCWDKDKDWDWDDDDQAWIWIWIKIFTDRGNDTDDIDTDDTDTGPPVND

Sequence (77 aa):
MKITKKIISPFLGLVLLFLFILPMKAEAKAFGSDCETTTTGGGESCYVTKTVCKRYFLWIRYDTELTDMQIDCSHLQ

Secondary structure (DSSP, 8-state):
---------HHHHHHHHHHHTS-TT----SEEEEEEEEEE--SSS-EEEEEEEEEEETTEEEEEEEEEEEEE-GGG-